Protein AF-A0A4Y2EUI7-F1 (afdb_monomer_lite)

Foldseek 3Di:
DDADPPPRDDDDPPPPVPVVVVVVVVVVVVVVVVVVVVVVVVVVVVVVVVVVVVVVVPPPPPCPPPPPPPPPCPPDDPPVPFPPQCVVPNPNRPPDDPPTPDDDD

Secondary structure (DSSP, 8-state):
-EE-TTT--EE---SSHHHHHHHHHHHHHHHHHHHHHHHHHHHHHHHHHHHHHHHGGG----------------S--------HHHHHHGGG---PPSS------

Structure (mmCIF, N/CA/C/O backbone):
data_AF-A0A4Y2EUI7-F1
#
_entry.id   AF-A0A4Y2EUI7-F1
#
loop_
_atom_site.group_PDB
_atom_site.id
_atom_site.type_symbol
_atom_site.label_atom_id
_atom_site.label_alt_id
_atom_site.label_comp_id
_atom_site.label_asym_id
_atom_site.label_entity_id
_atom_site.label_seq_id
_atom_site.pdbx_PDB_ins_code
_atom_site.Cartn_x
_atom_site.Cartn_y
_atom_site.Cartn_z
_atom_site.occupancy
_atom_site.B_iso_or_equiv
_atom_site.auth_seq_id
_atom_site.auth_comp_id
_atom_site.auth_asym_id
_atom_site.auth_atom_id
_atom_site.pdbx_PDB_model_num
ATOM 1 N N . MET A 1 1 ? -48.612 1.029 54.729 1.00 52.62 1 MET A N 1
ATOM 2 C CA . MET A 1 1 ? -49.354 1.975 53.867 1.00 52.62 1 MET A CA 1
ATOM 3 C C . MET A 1 1 ? -49.134 3.374 54.407 1.00 52.62 1 MET A C 1
ATOM 5 O O . MET A 1 1 ? -49.693 3.714 55.443 1.00 52.62 1 MET A O 1
ATOM 9 N N . THR A 1 2 ? -48.266 4.153 53.773 1.00 54.78 2 THR A N 1
ATOM 10 C CA . THR A 1 2 ? -48.032 5.557 54.122 1.00 54.78 2 THR A CA 1
ATOM 11 C C . THR A 1 2 ? -48.952 6.423 53.260 1.00 54.78 2 THR A C 1
ATOM 13 O O . THR A 1 2 ? -48.947 6.34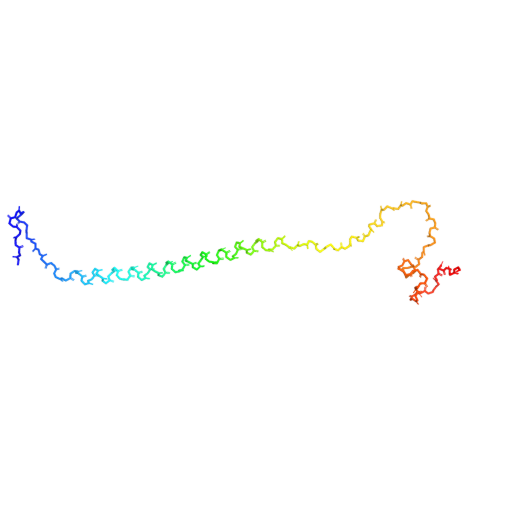2 52.035 1.00 54.78 2 THR A O 1
ATOM 16 N N . PHE A 1 3 ? -49.816 7.210 53.902 1.00 51.97 3 PHE A N 1
ATOM 17 C CA . PHE A 1 3 ? -50.758 8.095 53.213 1.00 51.97 3 PHE A CA 1
ATOM 18 C C . PHE A 1 3 ? -50.174 9.505 53.124 1.00 51.97 3 PHE A C 1
ATOM 20 O O . PHE A 1 3 ? -49.852 10.115 54.145 1.00 51.97 3 PHE A O 1
ATOM 27 N N . CYS A 1 4 ? -50.068 10.047 51.909 1.00 51.12 4 CYS A N 1
ATOM 28 C CA . CYS A 1 4 ? -49.724 11.451 51.717 1.00 51.12 4 CYS A CA 1
ATOM 29 C C . CYS A 1 4 ? -50.950 12.318 52.045 1.00 51.12 4 CYS A C 1
ATOM 31 O O . CYS A 1 4 ? -51.912 12.371 51.275 1.00 51.12 4 CYS A O 1
ATOM 33 N N . ARG A 1 5 ? -50.917 13.012 53.193 1.00 56.75 5 ARG A N 1
ATOM 34 C CA . ARG A 1 5 ? -52.036 13.836 53.700 1.00 56.75 5 ARG A CA 1
ATOM 35 C C . ARG A 1 5 ? -52.457 14.988 52.779 1.00 56.75 5 ARG A C 1
ATOM 37 O O . ARG A 1 5 ? -53.508 15.569 53.011 1.00 56.75 5 ARG A O 1
ATOM 44 N N . HIS A 1 6 ? -51.669 15.321 51.757 1.00 65.50 6 HIS A N 1
ATOM 45 C CA . HIS A 1 6 ? -51.945 16.455 50.876 1.00 65.50 6 HIS A CA 1
ATOM 46 C C . HIS A 1 6 ? -52.712 16.088 49.597 1.00 65.50 6 HIS A C 1
ATOM 48 O O . HIS A 1 6 ? -53.309 16.959 48.978 1.00 65.50 6 HIS A O 1
ATOM 54 N N . CYS A 1 7 ? -52.718 14.813 49.196 1.00 63.09 7 CYS A N 1
ATOM 55 C CA . CYS A 1 7 ? -53.282 14.403 47.905 1.00 63.09 7 CYS A CA 1
ATOM 56 C C . CYS A 1 7 ? -54.224 13.192 47.970 1.00 63.09 7 CYS A C 1
ATOM 58 O O . CYS A 1 7 ? -54.782 12.817 46.950 1.00 63.09 7 CYS A O 1
ATOM 60 N N . GLY A 1 8 ? -54.429 12.564 49.135 1.00 52.00 8 GLY A N 1
ATOM 61 C CA . GLY A 1 8 ? -55.419 11.485 49.303 1.00 52.00 8 GLY A CA 1
ATOM 62 C C . GLY A 1 8 ? -55.100 10.161 48.587 1.00 52.00 8 GLY A C 1
ATOM 63 O O . GLY A 1 8 ? -55.818 9.184 48.778 1.00 52.00 8 GLY A O 1
ATOM 64 N N . TYR A 1 9 ? -54.017 10.090 47.810 1.00 54.94 9 TYR A N 1
ATOM 65 C CA . TYR A 1 9 ? -53.589 8.870 47.127 1.00 54.94 9 TYR A CA 1
ATOM 66 C C . TYR A 1 9 ? -52.779 7.947 48.050 1.00 54.94 9 TYR A C 1
ATOM 68 O O . TYR A 1 9 ? -51.915 8.387 48.816 1.00 54.94 9 TYR A O 1
ATOM 76 N N . SER A 1 10 ? -53.069 6.645 47.962 1.00 53.75 10 SER A N 1
ATOM 77 C CA . SER A 1 10 ? -52.304 5.580 48.614 1.00 53.75 10 SER A CA 1
ATOM 78 C C . SER A 1 10 ? -50.980 5.399 47.878 1.00 53.75 10 SER A C 1
ATOM 80 O O . SER A 1 10 ? -50.974 5.016 46.709 1.00 53.75 10 SER A O 1
ATOM 82 N N . VAL A 1 11 ? -49.862 5.685 48.546 1.00 61.50 11 VAL A N 1
ATOM 83 C CA . VAL A 1 11 ? -48.539 5.376 48.001 1.00 61.50 11 VAL A CA 1
ATOM 84 C C . VAL A 1 11 ? -48.209 3.944 48.408 1.00 61.50 11 VAL A C 1
ATOM 86 O O . VAL A 1 11 ? -47.978 3.644 49.581 1.00 61.50 11 VAL A O 1
ATOM 89 N N . TYR A 1 12 ? -48.227 3.035 47.438 1.00 62.78 12 TYR A N 1
ATOM 90 C CA . TYR A 1 12 ? -47.605 1.725 47.585 1.00 62.78 12 TYR A CA 1
ATOM 91 C C . TYR A 1 12 ? -46.095 1.943 47.496 1.00 62.78 12 TYR A C 1
ATOM 93 O O . TYR A 1 12 ? -45.565 2.296 46.446 1.00 62.78 12 TYR A O 1
ATOM 101 N N . GLU A 1 13 ? -45.403 1.784 48.620 1.00 58.03 13 GLU A N 1
ATOM 102 C CA . GLU A 1 13 ? -43.947 1.773 48.658 1.00 58.03 13 GLU A CA 1
ATOM 103 C C . GLU A 1 13 ? -43.487 0.480 47.978 1.00 58.03 13 GLU A C 1
ATOM 105 O O . GLU A 1 13 ? -43.514 -0.608 48.556 1.00 58.03 13 GLU A O 1
ATOM 110 N N . VAL A 1 14 ? -43.177 0.563 46.686 1.00 55.03 14 VAL A N 1
ATOM 111 C CA . VAL A 1 14 ? -42.774 -0.616 45.927 1.00 55.03 14 VAL A CA 1
ATOM 112 C C . VAL A 1 14 ? -41.313 -0.914 46.327 1.00 55.03 14 VAL A C 1
ATOM 114 O O . VAL A 1 14 ? -40.362 -0.329 45.846 1.00 55.03 14 VAL A O 1
ATOM 117 N N . SER A 1 15 ? -41.080 -1.792 47.296 1.00 60.97 15 SER A N 1
ATOM 118 C CA . SER A 1 15 ? -39.706 -2.088 47.754 1.00 60.97 15 SER A CA 1
ATOM 119 C C . SER A 1 15 ? -38.916 -2.956 46.746 1.00 60.97 15 SER A C 1
ATOM 121 O O . SER A 1 15 ? -37.690 -3.007 46.778 1.00 60.97 15 SER A O 1
ATOM 123 N N . GLY A 1 16 ? -39.602 -3.597 45.787 1.00 55.47 16 GLY A N 1
ATOM 124 C CA . GLY A 1 16 ? -39.008 -4.592 44.878 1.00 55.47 16 GLY A CA 1
ATOM 125 C C . GLY A 1 16 ? -38.599 -4.125 43.471 1.00 55.47 16 GLY A C 1
ATOM 126 O O . GLY A 1 16 ? -37.885 -4.859 42.796 1.00 55.47 16 GLY A O 1
ATOM 127 N N . TYR A 1 17 ? -39.015 -2.940 43.003 1.00 57.66 17 TYR A N 1
ATOM 128 C CA . TYR A 1 17 ? -38.738 -2.495 41.617 1.00 57.66 17 TYR A CA 1
ATOM 129 C C . TYR A 1 17 ? -37.325 -1.933 41.418 1.00 57.66 17 TYR A C 1
ATOM 131 O O . TYR A 1 17 ? -36.811 -1.921 40.302 1.00 57.66 17 TYR A O 1
ATOM 139 N N .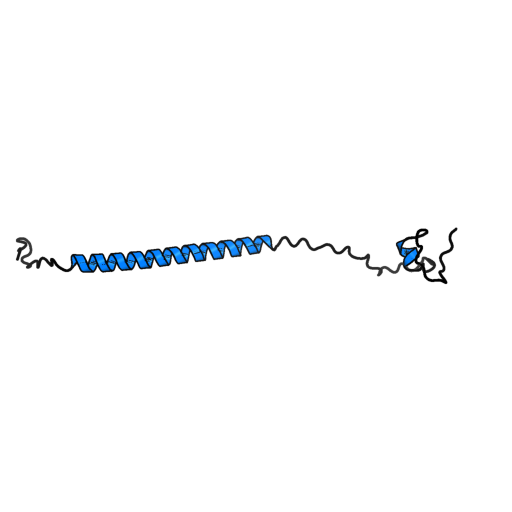 SER A 1 18 ? -36.685 -1.486 42.500 1.00 59.12 18 SER A N 1
ATOM 140 C CA . SER A 1 18 ? -35.381 -0.818 42.453 1.00 59.12 18 SER A CA 1
ATOM 141 C C . SER A 1 18 ? -34.262 -1.745 41.947 1.00 59.12 18 SER A C 1
ATOM 143 O O . SER A 1 18 ? -33.481 -1.369 41.075 1.00 59.12 18 SER A O 1
ATOM 145 N N . LEU A 1 19 ? -34.242 -3.007 42.396 1.00 60.31 19 LEU A N 1
ATOM 146 C CA . LEU A 1 19 ? -33.209 -3.983 42.015 1.00 60.31 19 LEU A CA 1
ATOM 147 C C . LEU A 1 19 ? -33.281 -4.393 40.539 1.00 60.31 19 LEU A C 1
ATOM 149 O O . LEU A 1 19 ? -32.252 -4.575 39.888 1.00 60.31 19 LEU A O 1
ATOM 153 N N . THR A 1 20 ? -34.489 -4.544 39.995 1.00 60.03 20 THR A N 1
ATOM 154 C CA . THR A 1 20 ? -34.678 -4.909 38.587 1.00 60.03 20 THR A CA 1
ATOM 155 C C . THR A 1 20 ? -34.355 -3.754 37.650 1.00 60.03 20 THR A C 1
ATOM 157 O O . THR A 1 20 ? -33.774 -3.996 36.597 1.00 60.03 20 THR A 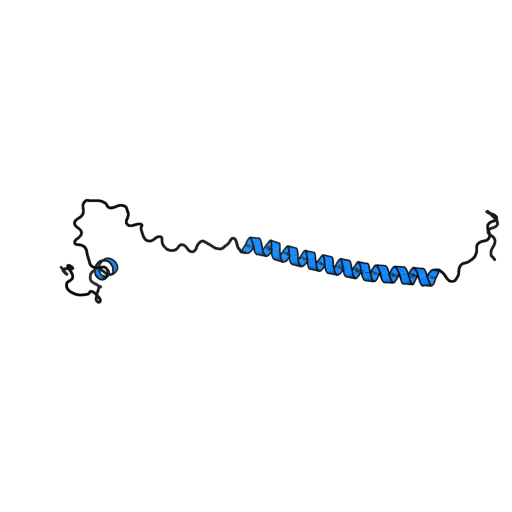O 1
ATOM 160 N N . ILE A 1 21 ? -34.664 -2.512 38.038 1.00 61.25 21 ILE A N 1
ATOM 161 C CA . ILE A 1 21 ? -34.320 -1.326 37.241 1.00 61.25 21 ILE A CA 1
ATOM 162 C C . ILE A 1 21 ? -32.800 -1.139 37.187 1.00 61.25 21 ILE A C 1
ATOM 164 O O . ILE A 1 21 ? 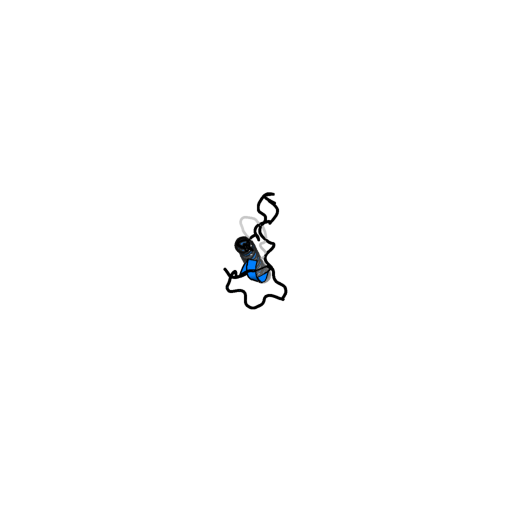-32.255 -1.056 36.090 1.00 61.25 21 ILE A O 1
ATOM 168 N N . ALA A 1 22 ? -32.103 -1.223 38.325 1.00 60.72 22 ALA A N 1
ATOM 169 C CA . ALA A 1 22 ? -30.638 -1.130 38.365 1.00 60.72 22 ALA A CA 1
ATOM 170 C C . ALA A 1 22 ? -29.941 -2.233 37.536 1.00 60.72 22 ALA A C 1
ATOM 172 O O . ALA A 1 22 ? -28.896 -2.020 36.916 1.00 60.72 22 ALA A O 1
ATOM 173 N N . ARG A 1 23 ? -30.526 -3.438 37.489 1.00 59.66 23 ARG A N 1
ATOM 174 C CA . ARG A 1 23 ? -30.017 -4.552 36.672 1.00 59.66 23 ARG A CA 1
ATOM 175 C C . ARG A 1 23 ? -30.226 -4.345 35.168 1.00 59.66 23 ARG A C 1
ATOM 177 O O . ARG A 1 23 ? -29.399 -4.788 34.375 1.00 59.66 23 ARG A O 1
ATOM 184 N N . VAL A 1 24 ? -31.337 -3.734 34.766 1.00 64.88 24 VAL A N 1
ATOM 185 C CA . VAL A 1 24 ? -31.595 -3.415 33.353 1.00 64.88 24 VAL A CA 1
ATOM 186 C C . VAL A 1 24 ? -30.672 -2.288 32.893 1.00 64.88 24 VAL A C 1
ATOM 188 O O . VAL A 1 24 ? -30.075 -2.413 31.829 1.00 64.88 24 VAL A O 1
ATOM 191 N N . GLU A 1 25 ? -30.481 -1.266 33.729 1.00 67.75 25 GLU A N 1
ATOM 192 C CA . GLU A 1 25 ? -29.596 -0.122 33.472 1.00 67.75 25 GLU A CA 1
ATOM 193 C C . GLU A 1 25 ? -28.137 -0.565 33.266 1.00 67.75 25 GLU A C 1
ATOM 195 O O . GLU A 1 25 ? -27.531 -0.287 32.232 1.00 67.75 25 GLU A O 1
ATOM 200 N N . SER A 1 26 ? -27.621 -1.410 34.162 1.00 68.56 26 SER A N 1
ATOM 201 C CA . SER A 1 26 ? -26.263 -1.958 34.032 1.00 68.56 26 SER A CA 1
ATOM 202 C C . SER A 1 26 ? -26.062 -2.831 32.788 1.00 68.56 26 SER A C 1
ATOM 204 O O . SER A 1 26 ? -24.985 -2.815 32.196 1.00 68.56 26 SER A O 1
ATOM 206 N N . LYS A 1 27 ? -27.077 -3.587 32.348 1.00 75.06 27 LYS A N 1
ATOM 207 C CA . LYS A 1 27 ? -26.975 -4.366 31.105 1.00 75.06 27 LYS A CA 1
ATOM 208 C C . LYS A 1 27 ? -26.934 -3.456 29.874 1.00 75.06 27 LYS A C 1
ATOM 210 O O . LYS A 1 27 ? -26.128 -3.706 28.980 1.00 75.06 27 LYS A O 1
ATOM 215 N N . SER A 1 28 ? -27.757 -2.407 29.844 1.00 76.94 28 SER A N 1
ATOM 216 C CA . SER A 1 28 ? -27.726 -1.429 28.754 1.00 76.94 28 SER A CA 1
ATOM 217 C C . SER A 1 28 ? -26.408 -0.662 28.690 1.00 76.94 28 SER A C 1
ATOM 219 O O . SER A 1 28 ? -25.918 -0.429 27.591 1.00 76.94 28 SER A O 1
ATOM 221 N N . ASP A 1 29 ? -25.793 -0.334 29.828 1.00 79.88 29 ASP A N 1
ATOM 222 C CA . ASP A 1 29 ? -24.506 0.370 29.859 1.00 79.88 29 ASP A CA 1
ATOM 223 C C . ASP A 1 29 ? -23.368 -0.481 29.286 1.00 79.88 29 ASP A C 1
ATOM 225 O O . ASP A 1 29 ? -22.569 0.005 28.486 1.00 79.88 29 ASP A O 1
ATOM 229 N N . LEU A 1 30 ? -23.337 -1.775 29.622 1.00 83.12 30 LEU A N 1
ATOM 230 C CA . LEU A 1 30 ? -22.351 -2.715 29.081 1.00 83.12 30 LEU A CA 1
ATOM 231 C C . LEU A 1 30 ? -22.493 -2.889 27.562 1.00 83.12 30 LEU A C 1
ATOM 233 O O . LEU A 1 30 ? -21.492 -2.918 26.845 1.00 83.12 30 LEU A O 1
ATOM 237 N N . GLU A 1 31 ? -23.726 -2.990 27.060 1.00 89.44 31 GLU A N 1
ATOM 238 C CA . GLU A 1 31 ? -24.003 -3.071 25.619 1.00 89.44 31 GLU A CA 1
ATOM 239 C C . GLU A 1 31 ? -23.616 -1.767 24.903 1.00 89.44 31 GLU A C 1
ATOM 241 O O . GLU A 1 31 ? -23.024 -1.791 23.824 1.00 89.44 31 GLU A O 1
ATOM 246 N N . LEU A 1 32 ? -23.881 -0.619 25.526 1.00 92.50 32 LEU A N 1
ATOM 247 C CA . LEU A 1 32 ? -23.556 0.700 24.990 1.00 92.50 32 LEU A CA 1
ATOM 248 C C . LEU A 1 32 ? -22.035 0.924 24.938 1.00 92.50 32 LEU A C 1
ATOM 250 O O . LEU A 1 32 ? -21.518 1.435 23.941 1.00 92.50 32 LEU A O 1
ATOM 254 N N . ASP A 1 33 ? -21.298 0.495 25.960 1.00 92.94 33 ASP A N 1
ATOM 255 C CA . ASP A 1 33 ? -19.836 0.563 25.981 1.00 92.94 33 ASP A CA 1
ATOM 256 C C . ASP A 1 33 ? -19.188 -0.395 24.972 1.00 92.94 33 ASP A C 1
ATOM 258 O O . ASP A 1 33 ? -18.223 -0.008 24.305 1.00 92.94 33 ASP A O 1
ATOM 262 N N . ALA A 1 34 ? -19.755 -1.588 24.766 1.00 94.12 34 ALA A N 1
ATOM 263 C CA . ALA A 1 34 ? -19.327 -2.495 23.700 1.00 94.12 34 ALA A CA 1
ATOM 264 C C . ALA A 1 34 ? -19.514 -1.859 22.309 1.00 94.12 34 ALA A C 1
ATOM 266 O O . ALA A 1 34 ? -18.583 -1.836 21.503 1.00 94.12 34 ALA A O 1
ATOM 267 N N . ILE A 1 35 ? -20.671 -1.239 22.055 1.00 95.25 35 ILE A N 1
ATOM 268 C CA . ILE A 1 35 ? -20.951 -0.535 20.793 1.00 95.25 35 ILE A CA 1
ATOM 269 C C . ILE A 1 35 ? -20.007 0.662 20.598 1.00 95.25 35 ILE A C 1
ATOM 271 O O . ILE A 1 35 ? -19.508 0.897 19.494 1.00 95.25 35 ILE A O 1
ATOM 275 N N . LYS A 1 36 ? -19.719 1.430 21.658 1.00 95.94 36 LYS A N 1
ATOM 276 C CA . LYS A 1 36 ? -18.738 2.528 21.609 1.00 95.94 36 LYS A CA 1
ATOM 277 C C . LYS A 1 36 ? -17.339 2.023 21.255 1.00 95.94 36 LYS A C 1
ATOM 279 O O . LYS A 1 36 ? -16.643 2.696 20.491 1.00 95.94 36 LYS A O 1
ATOM 284 N N . ALA A 1 37 ? -16.931 0.873 21.792 1.00 96.38 37 ALA A N 1
ATOM 285 C CA . ALA A 1 37 ? -15.645 0.259 21.482 1.00 96.38 37 ALA A CA 1
ATOM 286 C C . ALA A 1 37 ? -15.569 -0.155 20.003 1.00 96.38 37 ALA A C 1
ATOM 288 O O . ALA A 1 37 ? -14.634 0.242 19.306 1.00 96.38 37 ALA A O 1
ATOM 289 N N . GLU A 1 38 ? -16.600 -0.829 19.485 1.00 96.19 38 GLU A N 1
ATOM 290 C CA . GLU A 1 38 ? -16.677 -1.203 18.066 1.00 96.19 38 GLU A CA 1
ATOM 291 C C . GLU A 1 38 ? -16.652 0.022 17.136 1.00 96.19 38 GLU A C 1
ATOM 293 O O . GLU A 1 38 ? -15.953 0.032 16.117 1.00 96.19 38 GLU A O 1
ATOM 298 N N . LEU A 1 39 ? -17.348 1.106 17.502 1.00 97.25 39 LEU A N 1
ATOM 299 C CA . LEU A 1 39 ? -17.307 2.374 16.766 1.00 97.25 39 LEU A CA 1
ATOM 300 C C . LEU A 1 39 ? -15.913 3.012 16.769 1.00 97.25 39 LEU A C 1
ATOM 302 O O . LEU A 1 39 ? -15.492 3.579 15.753 1.00 97.25 39 LEU A O 1
ATOM 306 N N . ALA A 1 40 ? -15.189 2.941 17.887 1.00 96.56 40 ALA A N 1
ATOM 307 C CA . ALA A 1 40 ? -13.822 3.445 17.975 1.00 96.56 40 ALA A CA 1
ATOM 308 C C . ALA A 1 40 ? -12.878 2.655 17.055 1.00 96.56 40 ALA A C 1
ATOM 310 O O . ALA A 1 40 ? -12.083 3.260 16.325 1.00 96.56 40 ALA A O 1
ATOM 311 N N . ASP A 1 41 ? -13.015 1.331 17.018 1.00 96.12 41 ASP A N 1
ATOM 312 C CA . ASP A 1 41 ? -12.228 0.455 16.152 1.00 96.12 41 ASP A CA 1
ATOM 313 C C . ASP A 1 41 ? -12.532 0.681 14.671 1.00 96.12 41 ASP A C 1
ATOM 315 O O . ASP A 1 41 ? -11.607 0.877 13.873 1.00 96.12 41 ASP A O 1
ATOM 319 N N . LEU A 1 42 ? -13.811 0.778 14.300 1.00 96.62 42 LEU A N 1
ATOM 320 C CA . LEU A 1 42 ? -14.236 1.142 12.946 1.00 96.62 42 LEU A CA 1
ATOM 321 C C . LEU A 1 42 ? -13.654 2.490 12.518 1.00 96.62 42 LEU A C 1
ATOM 323 O O . LEU A 1 42 ? -13.062 2.604 11.441 1.00 96.62 42 LEU A O 1
ATOM 327 N N . LYS A 1 43 ? -13.739 3.510 13.378 1.00 96.00 43 LYS A N 1
ATOM 328 C CA . LYS A 1 43 ? -13.164 4.837 13.113 1.00 96.00 43 LYS A CA 1
ATOM 329 C C . LYS A 1 43 ? -11.649 4.771 12.915 1.00 96.00 43 LYS A C 1
ATOM 331 O O . LYS A 1 43 ? -11.112 5.467 12.050 1.00 96.00 43 LYS A O 1
ATOM 336 N N . ASN A 1 44 ? -10.951 3.935 13.682 1.00 94.44 44 ASN A N 1
ATOM 337 C CA . ASN A 1 44 ? -9.512 3.724 13.540 1.00 94.44 44 ASN A CA 1
ATOM 338 C C . ASN A 1 44 ? -9.156 2.998 12.235 1.00 94.44 44 ASN A C 1
ATOM 340 O O . ASN A 1 44 ? -8.197 3.393 11.569 1.00 94.44 44 ASN A O 1
ATOM 344 N N . MET A 1 45 ? -9.931 1.989 11.831 1.00 92.62 45 MET A N 1
ATOM 345 C CA . MET A 1 45 ? -9.756 1.307 10.545 1.00 92.62 45 MET A CA 1
ATOM 346 C C . MET A 1 45 ? -9.961 2.267 9.370 1.00 92.62 45 MET A C 1
ATOM 348 O O . MET A 1 45 ? -9.095 2.356 8.499 1.00 92.62 45 MET A O 1
ATOM 352 N N . VAL A 1 46 ? -11.034 3.064 9.386 1.00 92.00 46 VAL A N 1
ATOM 353 C CA . VAL A 1 46 ? -11.311 4.070 8.346 1.00 92.00 46 VAL A CA 1
ATOM 354 C C . VAL A 1 46 ? -10.180 5.097 8.249 1.00 92.00 46 VAL A C 1
ATOM 356 O O . VAL A 1 46 ? -9.706 5.371 7.148 1.00 92.00 46 VAL A O 1
ATOM 359 N N . LYS A 1 47 ? -9.673 5.607 9.382 1.00 89.69 47 LYS A N 1
ATOM 360 C CA . LYS A 1 47 ? -8.513 6.518 9.401 1.00 89.69 47 LYS A CA 1
ATOM 361 C C . LYS A 1 47 ? -7.257 5.889 8.794 1.00 89.69 47 LYS A C 1
ATOM 363 O O . LYS A 1 47 ? -6.532 6.548 8.053 1.00 89.69 47 LYS A O 1
ATOM 368 N N . LYS A 1 48 ? -6.970 4.620 9.098 1.00 85.50 48 LYS A N 1
ATOM 369 C CA . LYS A 1 48 ? -5.807 3.914 8.532 1.00 85.50 48 LYS A CA 1
ATOM 370 C C . LYS A 1 48 ? -5.933 3.762 7.014 1.00 85.50 48 LYS A C 1
ATOM 372 O O . LYS A 1 48 ? -4.962 4.001 6.297 1.00 85.50 48 LYS A O 1
ATOM 377 N N . LEU A 1 49 ? -7.127 3.431 6.522 1.00 83.56 49 LEU A N 1
ATOM 378 C CA . LEU A 1 49 ? -7.403 3.320 5.088 1.00 83.56 49 LEU A CA 1
ATOM 379 C C . LEU A 1 49 ? -7.317 4.679 4.378 1.00 83.56 49 LEU A C 1
ATOM 381 O O . LEU A 1 49 ? -6.701 4.770 3.316 1.00 83.56 49 LEU A O 1
ATOM 385 N N . SER A 1 50 ? -7.844 5.751 4.979 1.00 75.19 50 SER A N 1
ATOM 386 C CA . SER A 1 50 ? -7.771 7.099 4.399 1.00 75.19 50 SER A CA 1
ATOM 387 C C . SER A 1 50 ? -6.333 7.626 4.324 1.00 75.19 50 SER A C 1
ATOM 389 O O . SER A 1 50 ? -5.962 8.282 3.355 1.00 75.19 50 SER A O 1
ATOM 391 N N . VAL A 1 51 ? -5.489 7.306 5.312 1.00 66.06 51 VAL A N 1
ATOM 392 C CA . VAL A 1 51 ? -4.059 7.667 5.301 1.00 66.06 51 VAL A CA 1
ATOM 393 C C . VAL A 1 51 ? -3.279 6.851 4.261 1.00 66.06 51 VAL A C 1
ATOM 395 O O . VAL A 1 51 ? -2.397 7.392 3.592 1.00 66.06 51 VAL A O 1
ATOM 398 N N . SER A 1 52 ? -3.620 5.573 4.072 1.00 59.09 52 SER A N 1
ATOM 399 C CA . SER A 1 52 ? -2.985 4.702 3.071 1.00 59.09 52 SER A CA 1
ATOM 400 C C . SER A 1 52 ? -3.254 5.158 1.629 1.00 59.09 52 SER A C 1
ATOM 402 O O . SER A 1 52 ? -2.349 5.121 0.795 1.00 59.09 52 SER A O 1
ATOM 404 N N . GLN A 1 53 ? -4.441 5.694 1.328 1.00 58.34 53 GLN A N 1
ATOM 405 C CA . GLN A 1 53 ? -4.733 6.233 -0.008 1.00 58.34 53 GLN A CA 1
ATOM 406 C C . GLN A 1 53 ? -3.834 7.427 -0.382 1.00 58.34 53 GLN A C 1
ATOM 408 O O . GLN A 1 53 ? -3.457 7.572 -1.545 1.00 58.34 53 GLN A O 1
ATOM 413 N N . TYR A 1 54 ? -3.409 8.238 0.594 1.00 56.25 54 TYR A N 1
ATOM 414 C CA . TYR A 1 54 ? -2.501 9.365 0.349 1.00 56.25 54 TYR A CA 1
ATOM 415 C C . TYR A 1 54 ? -1.024 8.949 0.215 1.00 56.25 54 TYR A C 1
ATOM 417 O O . TYR A 1 54 ? -0.220 9.690 -0.347 1.00 56.25 54 TYR A O 1
ATOM 425 N N . SER A 1 55 ? -0.624 7.768 0.699 1.00 56.06 55 SER A N 1
ATOM 426 C CA . SER A 1 55 ? 0.758 7.285 0.551 1.00 56.06 55 SER A CA 1
ATOM 427 C C . SER A 1 55 ? 1.003 6.541 -0.768 1.00 56.06 55 SER A C 1
ATOM 429 O O . SER A 1 55 ? 2.136 6.539 -1.256 1.00 56.06 55 SER A O 1
ATOM 431 N N . HIS A 1 56 ? -0.041 6.002 -1.409 1.00 55.44 56 HIS A N 1
ATOM 432 C CA . HIS A 1 56 ? 0.058 5.347 -2.722 1.00 55.44 56 HIS A CA 1
ATOM 433 C C . HIS A 1 56 ? 0.222 6.313 -3.910 1.00 55.44 56 HIS A C 1
ATOM 435 O O . HIS A 1 56 ? 0.636 5.892 -4.990 1.00 55.44 56 HIS A O 1
ATOM 441 N N . SER A 1 57 ? -0.003 7.616 -3.727 1.00 56.38 57 SER A N 1
ATOM 442 C CA . SER A 1 57 ? 0.194 8.636 -4.771 1.00 56.38 57 SER A CA 1
ATOM 443 C C . SER A 1 57 ? 1.667 9.011 -5.009 1.00 56.38 57 SER A C 1
ATOM 445 O O . SER A 1 57 ? 1.974 9.791 -5.909 1.00 56.38 57 SER A O 1
ATOM 447 N N . ARG A 1 58 ? 2.612 8.414 -4.267 1.00 57.59 58 ARG A N 1
ATOM 448 C CA . ARG A 1 58 ? 4.063 8.573 -4.482 1.00 57.59 58 ARG A CA 1
ATOM 449 C C . ARG A 1 58 ? 4.706 7.427 -5.255 1.00 57.59 58 ARG A C 1
ATOM 451 O O . ARG A 1 58 ? 5.921 7.236 -5.172 1.00 57.59 58 ARG A O 1
ATOM 458 N N . ILE A 1 59 ? 3.943 6.726 -6.096 1.00 60.16 59 ILE A N 1
ATOM 459 C CA . ILE A 1 59 ? 4.539 6.024 -7.238 1.00 60.16 59 ILE A CA 1
ATOM 460 C C . ILE A 1 59 ? 5.063 7.113 -8.177 1.00 60.16 59 ILE A C 1
ATOM 462 O O . ILE A 1 59 ? 4.419 7.513 -9.143 1.00 60.16 59 ILE A O 1
ATOM 466 N N . ARG A 1 60 ? 6.255 7.636 -7.861 1.00 60.34 60 ARG A N 1
ATOM 467 C CA . ARG A 1 60 ? 7.080 8.380 -8.804 1.00 60.34 60 ARG A CA 1
ATOM 468 C C . ARG A 1 60 ? 7.103 7.496 -10.045 1.00 60.34 60 ARG A C 1
ATOM 470 O O . ARG A 1 60 ? 7.563 6.356 -9.913 1.00 60.34 60 ARG A O 1
ATOM 477 N N . PRO A 1 61 ? 6.577 7.936 -11.203 1.00 61.31 61 PRO A N 1
ATOM 478 C CA . PRO A 1 61 ? 6.641 7.112 -12.391 1.00 61.31 61 PRO A CA 1
ATOM 479 C C . PRO A 1 61 ? 8.108 6.750 -12.538 1.00 61.31 61 PRO A C 1
ATOM 481 O O . PRO A 1 61 ? 8.969 7.637 -12.586 1.00 61.31 61 PRO A O 1
ATOM 484 N N . ARG A 1 62 ? 8.412 5.448 -12.477 1.00 58.72 62 ARG A N 1
ATOM 485 C CA . ARG A 1 62 ? 9.740 4.947 -12.796 1.00 58.72 62 ARG A CA 1
ATOM 486 C C . ARG A 1 62 ? 9.968 5.469 -14.199 1.00 58.72 62 ARG A C 1
ATOM 488 O O . ARG A 1 62 ? 9.376 4.941 -15.137 1.00 58.72 62 ARG A O 1
ATOM 495 N N . ARG A 1 63 ? 10.732 6.559 -14.328 1.00 59.78 63 ARG A N 1
ATOM 496 C CA . ARG A 1 63 ? 11.192 7.069 -15.611 1.00 59.78 63 ARG A CA 1
ATOM 497 C C . ARG A 1 63 ? 12.050 5.942 -16.165 1.00 59.78 63 ARG A C 1
ATOM 499 O O . ARG A 1 63 ? 13.253 5.901 -15.937 1.00 59.78 63 ARG A O 1
ATOM 506 N N . ARG A 1 64 ? 11.415 4.968 -16.826 1.00 57.00 64 ARG A N 1
ATOM 507 C CA . ARG A 1 64 ? 12.059 4.221 -17.892 1.00 57.00 64 ARG A CA 1
ATOM 508 C C . ARG A 1 64 ? 12.609 5.330 -18.762 1.00 57.00 64 ARG A C 1
ATOM 510 O O . ARG A 1 64 ? 11.837 6.181 -19.204 1.00 57.00 64 ARG A O 1
ATOM 517 N N . SER A 1 65 ? 13.931 5.404 -18.854 1.00 62.06 65 SER A N 1
ATOM 518 C CA . SER A 1 65 ? 14.585 6.225 -19.853 1.00 62.06 65 SER A CA 1
ATOM 519 C C . SER A 1 65 ? 13.812 5.981 -21.139 1.00 62.06 65 SER A C 1
ATOM 521 O O . SER A 1 65 ? 13.739 4.848 -21.618 1.00 62.06 65 SER A O 1
ATOM 523 N N . LEU A 1 66 ? 13.101 7.010 -21.602 1.00 54.31 66 LEU A N 1
ATOM 524 C CA . LEU A 1 66 ? 12.495 6.985 -22.915 1.00 54.31 66 LEU A CA 1
ATOM 525 C C . LEU A 1 66 ? 13.681 6.739 -23.829 1.00 54.31 66 LEU A C 1
ATOM 527 O O . LEU A 1 66 ? 14.545 7.601 -23.976 1.00 54.31 66 LEU A O 1
ATOM 531 N N . THR A 1 67 ? 13.788 5.517 -24.340 1.00 61.81 67 THR A N 1
ATOM 532 C CA . THR A 1 67 ? 14.669 5.231 -25.458 1.00 61.81 67 THR A CA 1
ATOM 533 C C . THR A 1 67 ? 14.391 6.331 -26.474 1.00 61.81 67 THR A C 1
ATOM 535 O O . THR A 1 67 ? 13.211 6.494 -26.810 1.00 61.81 67 THR A O 1
ATOM 538 N N . PRO A 1 68 ? 15.396 7.117 -26.905 1.00 53.81 68 PRO A N 1
ATOM 539 C CA . PRO A 1 68 ? 15.179 8.157 -27.893 1.00 53.81 68 PRO A CA 1
ATOM 540 C C . PRO A 1 68 ? 14.403 7.540 -29.048 1.00 53.81 68 PRO A C 1
ATOM 542 O O . PRO A 1 68 ? 14.852 6.563 -29.655 1.00 53.81 68 PRO A O 1
ATOM 545 N N . SER A 1 69 ? 13.176 8.020 -29.247 1.00 53.47 69 SER A N 1
ATOM 546 C CA . SER A 1 69 ? 12.308 7.561 -30.320 1.00 53.47 69 SER A CA 1
ATOM 547 C C . SER A 1 69 ? 13.061 7.829 -31.615 1.00 53.47 69 SER A C 1
ATOM 549 O O . SER A 1 69 ? 13.183 8.975 -32.036 1.00 53.47 69 SER A O 1
ATOM 551 N N . ARG A 1 70 ? 13.628 6.782 -32.225 1.00 52.81 70 ARG A N 1
ATOM 552 C CA . ARG A 1 70 ? 14.348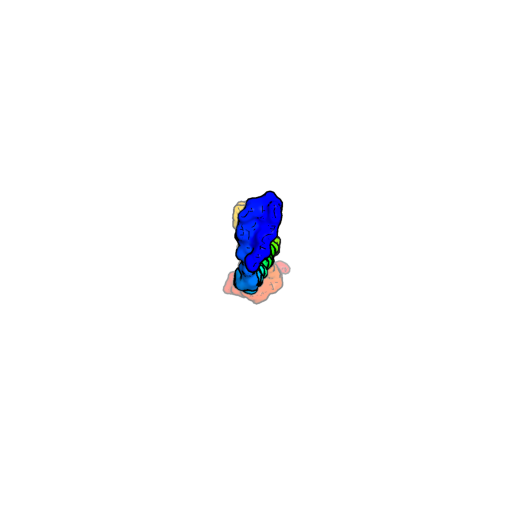 6.851 -33.507 1.00 52.81 70 ARG A CA 1
ATOM 553 C C . ARG A 1 70 ? 13.372 7.059 -34.670 1.00 52.81 70 ARG A C 1
ATOM 555 O O . ARG A 1 70 ? 13.374 6.295 -35.630 1.00 52.81 70 ARG A O 1
ATOM 562 N N . ARG A 1 71 ? 12.470 8.033 -34.553 1.00 53.28 71 ARG A N 1
ATOM 563 C CA . ARG A 1 71 ? 11.457 8.358 -35.564 1.00 53.28 71 ARG A CA 1
ATOM 564 C C . ARG A 1 71 ? 11.501 9.814 -36.019 1.00 53.28 71 ARG A C 1
ATOM 566 O O . ARG A 1 71 ? 10.533 10.297 -36.586 1.00 53.28 71 ARG A O 1
ATOM 573 N N . THR A 1 72 ? 12.637 10.476 -35.868 1.00 48.72 72 THR A N 1
ATOM 574 C CA . THR A 1 72 ? 13.035 11.552 -36.779 1.00 48.72 72 THR A CA 1
ATOM 575 C C . THR A 1 72 ? 14.180 11.011 -37.614 1.00 48.72 72 THR A C 1
ATOM 577 O O . THR A 1 72 ? 15.351 11.094 -37.260 1.00 48.72 72 THR A O 1
ATOM 580 N N . ALA A 1 73 ? 13.799 10.324 -38.690 1.00 50.62 73 ALA A N 1
ATOM 581 C CA . ALA A 1 73 ? 14.703 9.995 -39.772 1.00 50.62 73 ALA A CA 1
ATOM 582 C C . ALA A 1 73 ? 15.093 11.313 -40.446 1.00 50.62 73 ALA A C 1
ATOM 584 O O . ALA A 1 73 ? 14.406 11.767 -41.359 1.00 50.62 73 ALA A O 1
ATOM 585 N N . ASP A 1 74 ? 16.162 11.933 -39.953 1.00 47.47 74 ASP A N 1
ATOM 586 C CA . ASP A 1 74 ? 16.870 12.932 -40.731 1.00 47.47 74 ASP A CA 1
ATOM 587 C C . ASP A 1 74 ? 17.543 12.203 -41.896 1.00 47.47 74 ASP A C 1
ATOM 589 O O . ASP A 1 74 ? 18.255 11.208 -41.732 1.00 47.47 74 ASP A O 1
ATOM 593 N N . LYS A 1 75 ? 17.165 12.611 -43.099 1.00 51.72 75 LYS A N 1
ATOM 594 C CA . LYS A 1 75 ? 17.289 11.841 -44.337 1.00 51.72 75 LYS A CA 1
ATOM 595 C C . LYS A 1 75 ? 18.659 11.959 -45.006 1.00 51.72 75 LYS A C 1
ATOM 597 O O . LYS A 1 75 ? 18.780 11.494 -46.130 1.00 51.72 75 LYS A O 1
ATOM 602 N N . ASN A 1 76 ? 19.681 12.533 -44.368 1.00 50.47 76 ASN A N 1
ATOM 603 C CA . ASN A 1 76 ? 20.892 12.944 -45.093 1.00 50.47 76 ASN A CA 1
ATOM 604 C C . ASN A 1 76 ? 22.220 12.734 -44.364 1.00 50.47 76 ASN A C 1
ATOM 606 O O . ASN A 1 76 ? 23.125 13.552 -44.494 1.00 50.47 76 ASN A O 1
ATOM 610 N N . VAL A 1 77 ? 22.399 11.621 -43.656 1.00 48.47 77 VAL A N 1
ATOM 6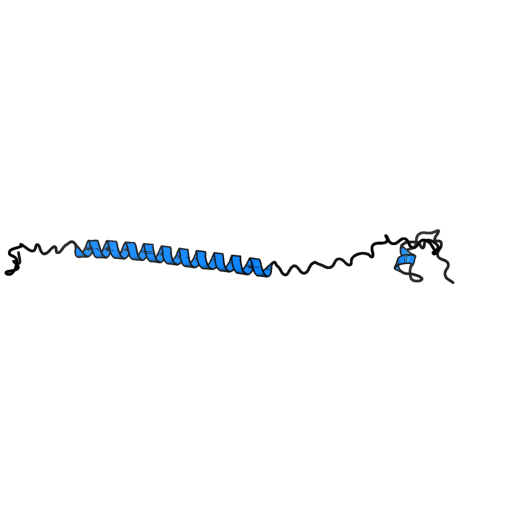11 C CA . VAL A 1 77 ? 23.767 11.193 -43.358 1.00 48.47 77 VAL A CA 1
ATOM 612 C C . VAL A 1 77 ? 23.893 9.708 -43.627 1.00 48.47 77 VAL A C 1
ATOM 614 O O . VAL A 1 77 ? 23.267 8.872 -42.972 1.00 48.47 77 VAL A O 1
ATOM 617 N N . GLU A 1 78 ? 24.716 9.387 -44.619 1.00 52.16 78 GLU A N 1
ATOM 618 C CA . GLU A 1 78 ? 25.218 8.052 -44.910 1.00 52.16 78 GLU A CA 1
ATOM 619 C C . GLU A 1 78 ? 26.141 7.600 -43.768 1.00 52.16 78 GLU A C 1
ATOM 621 O O . GLU A 1 78 ? 27.340 7.382 -43.916 1.00 52.16 78 GLU A O 1
ATOM 626 N N . HIS A 1 79 ? 25.581 7.474 -42.566 1.00 54.47 79 HIS A N 1
ATOM 627 C CA . HIS A 1 79 ? 26.227 6.731 -41.510 1.00 54.47 79 HIS A CA 1
ATOM 628 C C . HIS A 1 79 ? 26.211 5.283 -41.979 1.00 54.47 79 HIS A C 1
ATOM 630 O O . HIS A 1 79 ? 25.174 4.614 -41.899 1.00 54.47 79 HIS A O 1
ATOM 636 N N . LYS A 1 80 ? 27.354 4.813 -42.504 1.00 60.88 80 LYS A N 1
ATOM 637 C CA . LYS A 1 80 ? 27.681 3.386 -42.635 1.00 60.88 80 LYS A CA 1
ATOM 638 C C . LYS A 1 80 ? 27.027 2.678 -41.458 1.00 60.88 80 LYS A C 1
ATOM 640 O O . LYS A 1 80 ? 27.373 2.975 -40.317 1.00 60.88 80 LYS A O 1
ATOM 645 N N . ARG A 1 81 ? 26.010 1.849 -41.724 1.00 70.94 81 ARG A N 1
ATOM 646 C CA . ARG A 1 81 ? 25.179 1.236 -40.680 1.00 70.94 81 ARG A CA 1
ATOM 647 C C . ARG A 1 81 ? 26.081 0.402 -39.776 1.00 70.94 81 ARG A C 1
ATOM 649 O O . ARG A 1 81 ? 26.385 -0.747 -40.088 1.00 70.94 81 ARG A O 1
ATOM 656 N N . LEU A 1 82 ? 26.548 1.002 -38.686 1.00 79.94 82 LEU A N 1
ATOM 657 C CA . LEU A 1 82 ? 27.395 0.329 -37.718 1.00 79.94 82 LEU A CA 1
ATOM 658 C C . LEU A 1 82 ? 26.597 -0.824 -37.111 1.00 79.94 82 LEU A C 1
ATOM 660 O O . LEU A 1 82 ? 25.384 -0.716 -36.906 1.00 79.94 82 LEU A O 1
ATOM 664 N N . CYS A 1 83 ? 27.263 -1.943 -36.824 1.00 87.38 83 CYS A N 1
ATOM 665 C CA . CYS A 1 83 ? 26.602 -3.029 -36.113 1.00 87.38 83 CYS A CA 1
ATOM 666 C C . CYS A 1 83 ? 26.167 -2.550 -34.722 1.00 87.38 83 CYS A C 1
ATOM 668 O O . CYS A 1 83 ? 26.724 -1.595 -34.176 1.00 87.38 83 CYS A O 1
ATOM 670 N N . TRP A 1 84 ? 25.204 -3.247 -34.121 1.00 87.62 84 TRP A N 1
ATOM 671 C CA . TRP A 1 84 ? 24.670 -2.866 -32.814 1.00 87.62 84 TRP A CA 1
ATOM 672 C C . TRP A 1 84 ? 25.767 -2.679 -31.750 1.00 87.62 84 TRP A C 1
ATOM 674 O O . TRP A 1 84 ? 25.741 -1.703 -31.008 1.00 87.62 84 TRP A O 1
ATOM 684 N N . TYR A 1 85 ? 26.782 -3.550 -31.734 1.00 91.31 85 TYR A N 1
ATOM 685 C CA . TYR A 1 85 ? 27.891 -3.442 -30.786 1.00 91.31 85 TYR A CA 1
ATOM 686 C C . TYR A 1 85 ? 28.740 -2.177 -31.005 1.00 91.31 85 TYR A C 1
ATOM 688 O O . TYR A 1 85 ? 28.988 -1.459 -30.045 1.00 91.31 85 TYR A O 1
ATOM 696 N N . HIS A 1 86 ? 29.134 -1.838 -32.236 1.00 90.75 86 HIS A N 1
ATOM 697 C CA . HIS A 1 86 ? 29.903 -0.609 -32.493 1.00 90.75 86 HIS A CA 1
ATOM 698 C C . HIS A 1 86 ? 29.052 0.659 -32.347 1.00 90.75 86 HIS A C 1
ATOM 700 O O . HIS A 1 86 ? 29.556 1.676 -31.885 1.00 90.75 86 HIS A O 1
ATOM 706 N N . HIS A 1 87 ? 27.749 0.600 -32.639 1.00 84.38 87 HIS A N 1
ATOM 707 C CA . HIS A 1 87 ? 26.829 1.700 -32.336 1.00 84.38 87 HIS A CA 1
ATOM 708 C C . HIS A 1 87 ? 26.745 1.972 -30.823 1.00 84.38 87 HIS A C 1
ATOM 710 O O . HIS A 1 87 ? 26.593 3.114 -30.402 1.00 84.38 87 HIS A O 1
ATOM 716 N N . SER A 1 88 ? 26.809 0.930 -29.992 1.00 85.94 88 SER A N 1
ATOM 717 C CA . SER A 1 88 ? 26.696 1.059 -28.536 1.00 85.94 88 SER A CA 1
ATOM 718 C C . SER A 1 88 ? 28.025 1.314 -27.820 1.00 85.94 88 SER A C 1
ATOM 720 O O . SER A 1 88 ? 28.019 1.983 -26.790 1.00 85.94 88 SER A O 1
ATOM 722 N N . PHE A 1 89 ? 29.140 0.779 -28.326 1.00 89.44 89 PHE A N 1
ATOM 723 C CA . PHE A 1 89 ? 30.428 0.754 -27.619 1.00 89.44 89 PHE A CA 1
ATOM 724 C C . PHE A 1 89 ? 31.595 1.395 -28.397 1.00 89.44 89 PHE A C 1
ATOM 726 O O . PHE A 1 89 ? 32.682 1.521 -27.832 1.00 89.44 89 PHE A O 1
ATOM 733 N N . GLY A 1 90 ? 31.396 1.809 -29.657 1.00 87.94 90 GLY A N 1
ATOM 734 C CA . GLY A 1 90 ? 32.446 2.384 -30.509 1.00 87.94 90 GLY A CA 1
ATOM 735 C C . GLY A 1 90 ? 33.645 1.446 -30.673 1.00 87.94 90 GLY A C 1
ATOM 736 O O . GLY A 1 90 ? 33.470 0.227 -30.705 1.00 87.94 90 GLY A O 1
ATOM 737 N N . ASP A 1 91 ? 34.859 2.001 -30.680 1.00 87.81 91 ASP A N 1
ATOM 738 C CA . ASP A 1 91 ? 36.130 1.258 -30.782 1.00 87.81 91 ASP A CA 1
ATOM 739 C C . ASP A 1 91 ? 36.330 0.190 -29.696 1.00 87.81 91 ASP A C 1
ATOM 741 O O . ASP A 1 91 ? 37.136 -0.725 -29.848 1.00 87.81 91 ASP A O 1
ATOM 745 N N . LYS A 1 92 ? 35.591 0.274 -28.582 1.00 88.25 92 LYS A N 1
ATOM 746 C CA . LYS A 1 92 ? 35.680 -0.688 -27.473 1.00 88.25 92 LYS A CA 1
ATOM 747 C C . LYS A 1 92 ? 34.821 -1.940 -27.696 1.00 88.25 92 LYS A C 1
ATOM 749 O O . LYS A 1 92 ? 34.762 -2.809 -26.823 1.00 88.25 92 LYS A O 1
ATOM 754 N N . ALA A 1 93 ? 34.120 -2.049 -28.825 1.00 89.69 93 ALA A N 1
ATOM 755 C CA . ALA A 1 93 ? 33.264 -3.186 -29.134 1.00 89.69 93 ALA A CA 1
ATOM 756 C C . ALA A 1 93 ? 34.081 -4.451 -29.453 1.00 89.69 93 ALA A C 1
ATOM 758 O O . ALA A 1 93 ? 34.542 -4.663 -30.568 1.00 89.69 93 ALA A O 1
ATOM 759 N N . SER A 1 94 ? 34.183 -5.366 -28.491 1.00 88.12 94 SER A N 1
ATOM 760 C CA . SER A 1 94 ? 34.899 -6.641 -28.667 1.00 88.12 94 SER A CA 1
ATOM 761 C C . SER A 1 94 ? 34.012 -7.812 -29.102 1.00 88.12 94 SER A C 1
ATOM 763 O O . SER A 1 94 ? 34.512 -8.841 -29.547 1.00 88.12 94 SER A O 1
ATOM 765 N N . LYS A 1 95 ? 32.685 -7.674 -28.982 1.00 89.81 95 LYS A N 1
ATOM 766 C CA . LYS A 1 95 ? 31.703 -8.759 -29.195 1.00 89.81 95 LYS A CA 1
ATOM 767 C C . LYS A 1 95 ? 30.976 -8.694 -30.540 1.00 89.81 95 LYS A C 1
ATOM 769 O O . LYS A 1 95 ? 29.884 -9.234 -30.690 1.00 89.81 95 LYS A O 1
ATOM 774 N N . CYS A 1 96 ? 31.549 -8.002 -31.516 1.00 90.31 96 CYS A N 1
ATOM 775 C CA . CYS A 1 96 ? 30.954 -7.911 -32.839 1.00 90.31 96 CYS A CA 1
ATOM 776 C C . CYS A 1 96 ? 31.037 -9.247 -33.603 1.00 90.31 96 CYS A C 1
ATOM 778 O O . CYS A 1 96 ? 32.079 -9.899 -33.611 1.00 90.31 96 CYS A O 1
ATOM 780 N N . VAL A 1 97 ? 29.966 -9.609 -34.318 1.00 85.69 97 VAL A N 1
ATOM 781 C CA . VAL A 1 97 ? 29.961 -10.729 -35.275 1.00 85.69 97 VAL A CA 1
ATOM 782 C C . VAL A 1 97 ? 30.524 -10.253 -36.618 1.00 85.69 97 VAL A C 1
ATOM 784 O O . VAL A 1 97 ? 30.198 -9.155 -37.072 1.00 85.69 97 VAL A O 1
ATOM 787 N N . LYS A 1 98 ? 31.395 -11.053 -37.244 1.00 82.19 98 LYS A N 1
ATOM 788 C CA . LYS A 1 98 ? 32.002 -10.746 -38.549 1.00 82.19 98 LYS A CA 1
ATOM 789 C C . LYS A 1 98 ? 31.146 -11.317 -39.692 1.00 82.19 98 LYS A C 1
ATOM 791 O O . LYS A 1 98 ? 30.601 -12.406 -39.521 1.00 82.19 98 LYS A O 1
ATOM 796 N N . PRO A 1 99 ? 31.061 -10.635 -40.848 1.00 80.12 99 PRO A N 1
ATOM 797 C CA . PRO A 1 99 ? 31.760 -9.396 -41.207 1.00 80.12 99 PRO A CA 1
ATOM 798 C C . PRO A 1 99 ? 31.059 -8.139 -40.663 1.00 80.12 99 PRO A C 1
ATOM 800 O O . PRO A 1 99 ? 29.838 -8.017 -40.716 1.00 80.12 99 PRO A O 1
ATOM 803 N N . CYS A 1 100 ? 31.836 -7.179 -40.158 1.00 83.50 100 CYS A N 1
ATOM 804 C CA . CYS A 1 100 ? 31.330 -5.887 -39.695 1.00 83.50 100 CYS A CA 1
ATOM 805 C C . CYS A 1 100 ? 31.982 -4.753 -40.478 1.00 83.50 100 CYS A C 1
ATOM 807 O O . CYS A 1 100 ? 33.193 -4.758 -40.661 1.00 83.50 100 CYS A O 1
ATOM 809 N N . ALA A 1 101 ? 31.183 -3.769 -40.897 1.00 77.69 101 ALA A N 1
ATOM 810 C CA . ALA A 1 101 ? 31.631 -2.606 -41.665 1.00 77.69 101 ALA A CA 1
ATOM 811 C C . ALA A 1 101 ? 32.329 -1.516 -40.818 1.00 77.69 101 ALA A C 1
ATOM 813 O O . ALA A 1 101 ? 32.453 -0.377 -41.270 1.00 77.69 101 ALA A O 1
ATOM 814 N N . TYR A 1 102 ? 32.734 -1.841 -39.585 1.00 81.88 102 TYR A N 1
ATOM 815 C CA . TYR A 1 102 ? 33.513 -0.946 -38.736 1.00 81.88 102 TYR A CA 1
ATOM 816 C C . TYR A 1 102 ? 34.983 -1.017 -39.145 1.00 81.88 102 TYR A C 1
ATOM 818 O O . TYR A 1 102 ? 35.601 -2.076 -39.043 1.00 81.88 102 TYR A O 1
ATOM 826 N N . PHE A 1 103 ? 35.527 0.102 -39.611 1.00 73.75 103 PHE A N 1
ATOM 827 C CA . PHE A 1 103 ? 36.950 0.251 -39.887 1.00 73.75 103 PHE A CA 1
ATOM 828 C C . PHE A 1 103 ? 37.539 1.071 -38.740 1.00 73.75 103 PHE A C 1
ATOM 830 O O . PHE A 1 103 ? 37.150 2.223 -38.561 1.00 73.75 103 PHE A O 1
ATOM 837 N N . LEU A 1 104 ? 38.411 0.452 -37.940 1.00 68.19 104 LEU A N 1
ATOM 838 C CA . LEU A 1 104 ? 39.282 1.178 -37.014 1.00 68.19 104 LEU A CA 1
ATOM 839 C C . LEU A 1 104 ? 40.188 2.066 -37.873 1.00 68.19 104 LEU A C 1
ATOM 841 O O . LEU A 1 104 ? 40.815 1.552 -38.802 1.00 68.19 104 LEU A O 1
ATOM 845 N N . ASN A 1 105 ? 40.187 3.371 -37.616 1.00 57.28 105 ASN A N 1
ATOM 846 C CA . ASN A 1 105 ? 41.023 4.334 -38.328 1.00 57.28 105 ASN A CA 1
ATOM 847 C C . ASN A 1 105 ? 42.321 4.591 -37.567 1.00 57.28 105 ASN A C 1
ATOM 849 O O . ASN A 1 105 ? 42.259 4.626 -36.318 1.00 57.28 105 ASN A O 1
#

Sequence (105 aa):
MTFCRHCGYSVYEVSGYSLTIARVESKSDLELDAIKAELADLKNMVKKLSVSQYSHSRIRPRRRSLTPSRRTADKNVEHKRLCWYHHSFGDKASKCVKPCAYFLN

Radius of gyration: 44.23 Å; chains: 1; bounding box: 96×27×99 Å

pLDDT: mean 70.98, std 16.1, range [47.47, 97.25]

Organism: Araneus ventricosus (NCBI:txid182803)